Protein AF-A0A535XJH9-F1 (afdb_monomer)

Mean predicted aligned error: 3.95 Å

pLDDT: mean 93.95, std 7.61, range [52.47, 98.44]

Radius of gyration: 16.58 Å; Cα contacts (8 Å, |Δi|>4): 88; chains: 1; bounding box: 42×19×53 Å

Sequence (97 aa):
SDGLPISVLEAMACGAPVISTDLPGPREALGPHAESLVVPVGDPAALRDAIDRLLGLATSERRALAEALRQRAVEEFDFRTWMERMEGLYFAVRAAA

Structure (mmCIF, N/CA/C/O backbone):
dat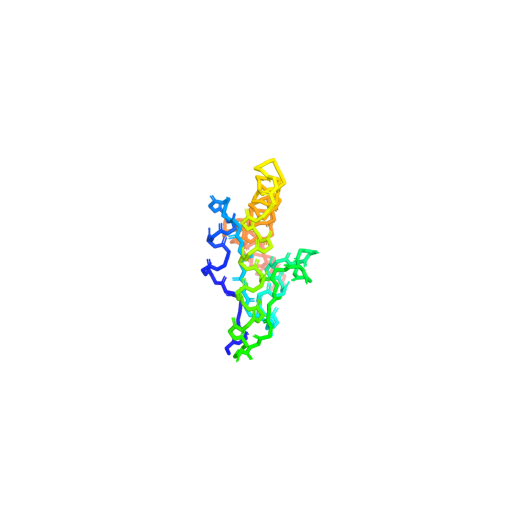a_AF-A0A535XJH9-F1
#
_entry.id   AF-A0A535XJH9-F1
#
loop_
_atom_site.group_PDB
_atom_site.id
_atom_site.type_symbol
_atom_site.label_atom_id
_atom_site.label_alt_id
_atom_site.label_comp_id
_atom_site.label_asym_id
_atom_site.label_entity_id
_atom_site.label_seq_id
_atom_site.pdbx_PDB_ins_code
_atom_site.Cartn_x
_atom_site.Cartn_y
_atom_site.Cartn_z
_atom_site.occupancy
_atom_site.B_iso_or_equiv
_atom_site.auth_seq_id
_atom_site.auth_comp_id
_atom_site.auth_asym_id
_atom_site.auth_atom_id
_atom_site.pdbx_PDB_model_num
ATOM 1 N N . SER A 1 1 ? -10.982 -1.055 -12.893 1.00 53.22 1 SER A N 1
ATOM 2 C CA . SER A 1 1 ? -9.804 -0.381 -13.463 1.00 53.22 1 SER A CA 1
ATOM 3 C C . SER A 1 1 ? -8.605 -1.091 -12.875 1.00 53.22 1 SER A C 1
ATOM 5 O O . SER A 1 1 ? -8.389 -0.938 -11.682 1.00 53.22 1 SER A O 1
ATOM 7 N N . ASP A 1 2 ? -7.939 -1.945 -13.655 1.00 52.47 2 ASP A N 1
ATOM 8 C CA . ASP A 1 2 ? -6.817 -2.791 -13.209 1.00 52.47 2 ASP A CA 1
ATOM 9 C C . ASP A 1 2 ? -5.488 -2.210 -13.696 1.00 52.47 2 ASP A C 1
ATOM 11 O O . ASP A 1 2 ? -4.804 -2.761 -14.552 1.00 52.47 2 ASP A O 1
ATOM 15 N N . GLY A 1 3 ? -5.164 -1.029 -13.178 1.00 82.69 3 GLY A N 1
ATOM 16 C CA . GLY A 1 3 ? -3.824 -0.462 -13.268 1.00 82.69 3 GLY A CA 1
ATOM 17 C C . GLY A 1 3 ? -3.217 -0.339 -11.876 1.00 82.69 3 GLY A C 1
ATOM 18 O O . GLY A 1 3 ? -3.921 -0.451 -10.868 1.00 82.69 3 GLY A O 1
ATOM 19 N N . LEU A 1 4 ? -1.919 -0.060 -11.822 1.00 88.75 4 LEU A N 1
ATOM 20 C CA . LEU A 1 4 ? -1.251 0.267 -10.570 1.00 88.75 4 LEU A CA 1
ATOM 21 C C . LEU A 1 4 ? -1.783 1.620 -10.042 1.00 88.75 4 LEU A C 1
ATOM 23 O O . LEU A 1 4 ? -1.725 2.625 -10.759 1.00 88.75 4 LEU A O 1
ATOM 27 N N . PRO A 1 5 ? -2.342 1.679 -8.821 1.00 92.12 5 PRO A N 1
ATOM 28 C CA . PRO A 1 5 ? -2.969 2.891 -8.302 1.00 92.12 5 PRO A CA 1
ATOM 29 C C . PRO A 1 5 ? -1.930 3.924 -7.850 1.00 92.12 5 PRO A C 1
ATOM 31 O O . PRO A 1 5 ? -1.378 3.817 -6.757 1.00 92.12 5 PRO A O 1
ATOM 34 N N . ILE A 1 6 ? -1.720 4.974 -8.649 1.00 93.25 6 ILE A N 1
ATOM 35 C CA . ILE A 1 6 ? -0.767 6.053 -8.326 1.00 93.25 6 ILE A CA 1
ATOM 36 C C . ILE A 1 6 ? -1.060 6.699 -6.966 1.00 93.25 6 ILE A C 1
ATOM 38 O O . ILE A 1 6 ? -0.140 6.883 -6.181 1.00 93.25 6 ILE A O 1
ATOM 42 N N . SER A 1 7 ? -2.328 6.940 -6.623 1.00 94.31 7 SER A N 1
ATOM 43 C CA . SER A 1 7 ? -2.688 7.540 -5.330 1.00 94.31 7 SER A CA 1
ATOM 44 C C . SER A 1 7 ? -2.313 6.675 -4.119 1.00 94.31 7 SER A C 1
ATOM 46 O O . SER A 1 7 ? -1.991 7.204 -3.057 1.00 94.31 7 SER A O 1
ATOM 48 N N . VAL A 1 8 ? -2.324 5.345 -4.263 1.00 95.81 8 VAL A N 1
ATOM 49 C CA . VAL A 1 8 ? -1.841 4.428 -3.219 1.00 95.81 8 VAL A CA 1
ATOM 50 C C . VAL A 1 8 ? -0.324 4.521 -3.109 1.00 95.81 8 VAL A C 1
ATOM 52 O O . VAL A 1 8 ? 0.184 4.637 -1.998 1.00 95.81 8 VAL A O 1
ATOM 55 N N . LEU A 1 9 ? 0.394 4.529 -4.237 1.00 95.88 9 LEU A N 1
ATOM 56 C CA . LEU A 1 9 ? 1.853 4.669 -4.249 1.00 95.88 9 LEU A CA 1
ATOM 57 C C . LEU A 1 9 ? 2.306 6.002 -3.637 1.00 95.88 9 LEU A C 1
ATOM 59 O O . LEU A 1 9 ? 3.244 6.023 -2.846 1.00 95.88 9 LEU A O 1
ATOM 63 N N . GLU A 1 10 ? 1.616 7.101 -3.947 1.00 95.81 10 GLU A N 1
ATOM 64 C CA . GLU A 1 10 ? 1.870 8.424 -3.365 1.00 95.81 10 GLU A CA 1
ATOM 65 C C . GLU A 1 10 ? 1.656 8.415 -1.847 1.00 95.81 10 GLU A C 1
ATOM 67 O O . GLU A 1 10 ? 2.520 8.870 -1.098 1.00 95.81 10 GLU A O 1
ATOM 72 N N . ALA A 1 11 ? 0.544 7.841 -1.374 1.00 96.81 11 ALA A N 1
ATOM 73 C CA . ALA A 1 11 ? 0.272 7.718 0.056 1.00 96.81 11 ALA A CA 1
ATOM 74 C C . ALA A 1 11 ? 1.348 6.885 0.773 1.00 96.81 11 ALA A C 1
ATOM 76 O O . ALA A 1 11 ? 1.855 7.300 1.819 1.00 96.81 11 ALA A O 1
ATOM 77 N N . MET A 1 12 ? 1.748 5.755 0.183 1.00 97.25 12 MET A N 1
ATOM 78 C CA . MET A 1 12 ? 2.846 4.931 0.689 1.00 97.25 12 MET A CA 1
ATOM 79 C C . MET A 1 12 ? 4.152 5.737 0.750 1.00 97.25 12 MET A C 1
ATOM 81 O O . MET A 1 12 ? 4.775 5.800 1.806 1.00 97.25 12 MET A O 1
ATOM 85 N N . ALA A 1 13 ? 4.539 6.424 -0.330 1.00 96.75 13 ALA A N 1
ATOM 86 C CA . ALA A 1 13 ? 5.757 7.238 -0.395 1.00 96.75 13 ALA A CA 1
ATOM 87 C C . ALA A 1 13 ? 5.764 8.398 0.620 1.00 96.75 13 ALA A C 1
ATOM 89 O O . ALA A 1 13 ? 6.812 8.757 1.164 1.00 96.75 13 ALA A O 1
ATOM 90 N N . CYS A 1 14 ? 4.594 8.956 0.938 1.00 96.88 14 CYS A N 1
ATOM 91 C CA . CYS A 1 14 ? 4.428 9.950 1.997 1.00 96.88 14 CYS A CA 1
ATOM 92 C C . CYS A 1 14 ? 4.531 9.369 3.420 1.00 96.88 14 CYS A C 1
ATOM 94 O O . CYS A 1 14 ? 4.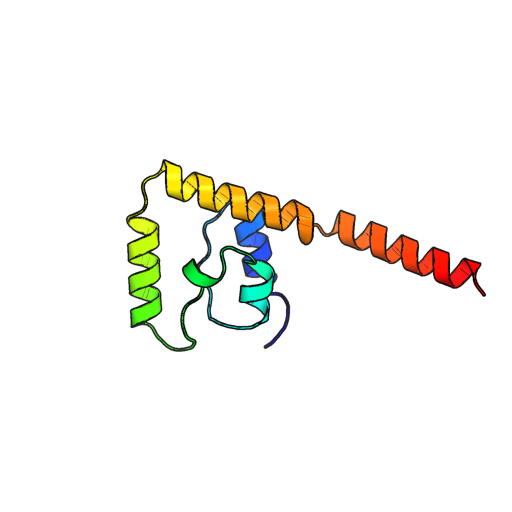495 10.136 4.383 1.00 96.88 14 CYS A O 1
ATOM 96 N N . GLY A 1 15 ? 4.678 8.051 3.583 1.00 95.75 15 GLY A N 1
ATOM 97 C CA . GLY A 1 15 ? 4.670 7.394 4.890 1.00 95.75 15 GLY A CA 1
ATOM 98 C C . GLY A 1 15 ? 3.288 7.427 5.540 1.00 95.75 15 GLY A C 1
ATOM 99 O O . GLY A 1 15 ? 3.177 7.591 6.756 1.00 95.75 15 GLY A O 1
ATOM 100 N N . ALA A 1 16 ? 2.225 7.324 4.742 1.00 94.38 16 ALA A N 1
ATOM 101 C CA . ALA A 1 16 ? 0.872 7.173 5.250 1.00 94.38 16 ALA A CA 1
ATOM 102 C C . ALA A 1 16 ? 0.475 5.686 5.274 1.00 94.38 16 ALA A C 1
ATOM 104 O O . ALA A 1 16 ? 0.743 4.959 4.315 1.00 94.38 16 ALA A O 1
ATOM 105 N N . PRO A 1 17 ? -0.198 5.212 6.338 1.00 92.25 17 PRO A N 1
ATOM 106 C CA . PRO A 1 17 ? -0.897 3.937 6.274 1.00 92.25 17 PRO A CA 1
ATOM 107 C C . PRO A 1 17 ? -2.003 3.994 5.211 1.00 92.25 17 PRO A C 1
ATOM 109 O O . PRO A 1 17 ? -2.681 5.013 5.069 1.00 92.25 17 PRO A O 1
ATOM 112 N N . VAL A 1 18 ? -2.212 2.888 4.496 1.00 95.62 18 VAL A N 1
ATOM 113 C CA . VAL A 1 18 ? -3.194 2.791 3.407 1.00 95.62 18 VAL A CA 1
ATOM 114 C C . VAL A 1 18 ? -4.185 1.671 3.692 1.00 95.62 18 VAL A C 1
ATOM 116 O O . VAL A 1 18 ? -3.789 0.581 4.086 1.00 95.62 18 VAL A O 1
ATOM 119 N N . ILE A 1 19 ? -5.466 1.933 3.438 1.00 97.31 19 ILE A N 1
ATOM 120 C CA . ILE A 1 19 ? -6.496 0.906 3.258 1.00 97.31 19 ILE A CA 1
ATOM 121 C C . ILE A 1 19 ? -7.026 1.073 1.836 1.00 97.31 19 ILE A C 1
ATOM 123 O O . ILE A 1 19 ? -7.310 2.196 1.416 1.00 97.31 19 ILE A O 1
ATOM 127 N N . SER A 1 20 ? -7.141 -0.019 1.087 1.00 96.12 20 SER A N 1
ATOM 128 C CA . SER A 1 20 ? -7.656 0.008 -0.284 1.00 96.12 20 SER A CA 1
ATOM 129 C C . SER A 1 20 ? -8.641 -1.127 -0.536 1.00 96.12 20 SER A C 1
ATOM 131 O O . SER A 1 20 ? -8.872 -1.972 0.323 1.00 96.12 20 SER A O 1
ATOM 133 N N . THR A 1 21 ? -9.248 -1.141 -1.717 1.00 95.56 21 THR A N 1
ATOM 134 C CA . THR A 1 21 ? -10.116 -2.253 -2.122 1.00 95.56 21 THR A CA 1
ATOM 135 C C . THR A 1 21 ? -9.304 -3.430 -2.645 1.00 95.56 21 THR A C 1
ATOM 137 O O . THR A 1 21 ? -8.212 -3.254 -3.185 1.00 95.56 21 THR A O 1
ATOM 140 N N . ASP A 1 22 ? -9.852 -4.627 -2.478 1.00 96.00 22 ASP A N 1
ATOM 141 C CA . ASP A 1 22 ? -9.278 -5.885 -2.921 1.00 96.00 22 ASP A CA 1
ATOM 142 C C . ASP A 1 22 ? -9.374 -6.011 -4.447 1.00 96.00 22 ASP A C 1
ATOM 144 O O . ASP A 1 22 ? -10.318 -6.572 -5.005 1.00 96.00 22 ASP A O 1
ATOM 148 N N . LEU A 1 23 ? -8.395 -5.406 -5.113 1.00 94.88 23 LEU A N 1
ATOM 149 C CA . LEU A 1 23 ? -8.196 -5.434 -6.553 1.00 94.88 23 LEU A CA 1
ATOM 150 C C . LEU A 1 23 ? -6.724 -5.775 -6.855 1.00 94.88 23 LEU A C 1
ATOM 152 O O . LEU A 1 23 ? -5.849 -5.469 -6.034 1.00 94.88 23 LEU A O 1
ATOM 156 N N . PRO A 1 24 ? -6.423 -6.355 -8.032 1.00 94.94 24 PRO A N 1
ATOM 157 C CA . PRO A 1 24 ? -5.062 -6.693 -8.451 1.00 94.94 24 PRO A CA 1
ATOM 158 C C . PRO A 1 24 ? -4.028 -5.576 -8.239 1.00 94.94 24 PRO A C 1
ATOM 160 O O . PRO A 1 24 ? -3.006 -5.810 -7.599 1.00 94.94 24 PRO A O 1
ATOM 163 N N . GLY A 1 25 ? -4.313 -4.349 -8.690 1.00 95.19 25 GLY A N 1
ATOM 164 C CA . GLY A 1 25 ? -3.383 -3.215 -8.580 1.00 95.19 25 GLY A CA 1
ATOM 165 C C . GLY A 1 25 ? -3.018 -2.836 -7.133 1.00 95.19 25 GLY A C 1
ATOM 166 O O . GLY A 1 25 ? -1.836 -2.797 -6.795 1.00 95.19 25 GLY A O 1
ATOM 167 N N . PRO A 1 26 ? -3.994 -2.570 -6.242 1.00 95.31 26 PRO A N 1
ATOM 168 C CA . PRO A 1 26 ? -3.731 -2.380 -4.817 1.00 95.31 26 PRO A CA 1
ATOM 169 C C . PRO A 1 26 ? -2.983 -3.542 -4.155 1.00 95.31 26 PRO A C 1
ATOM 171 O O . PRO A 1 26 ? -2.085 -3.290 -3.353 1.00 95.31 26 PRO A O 1
ATOM 174 N N . ARG A 1 27 ? -3.305 -4.801 -4.492 1.00 95.75 27 ARG A N 1
ATOM 175 C CA . ARG A 1 27 ? -2.569 -5.966 -3.971 1.00 95.75 27 ARG A CA 1
ATOM 176 C C . ARG A 1 27 ? -1.104 -5.952 -4.398 1.00 95.75 27 ARG A C 1
ATOM 178 O O . ARG A 1 27 ? -0.232 -6.184 -3.567 1.00 95.75 27 ARG A O 1
ATOM 185 N N . GLU A 1 28 ? -0.831 -5.644 -5.662 1.00 96.06 28 GLU A N 1
ATOM 186 C CA . GLU A 1 28 ? 0.529 -5.523 -6.193 1.00 96.06 28 GLU A CA 1
ATOM 187 C C . GLU A 1 28 ? 1.317 -4.400 -5.496 1.00 96.06 28 GLU A C 1
ATOM 189 O O . GLU A 1 28 ?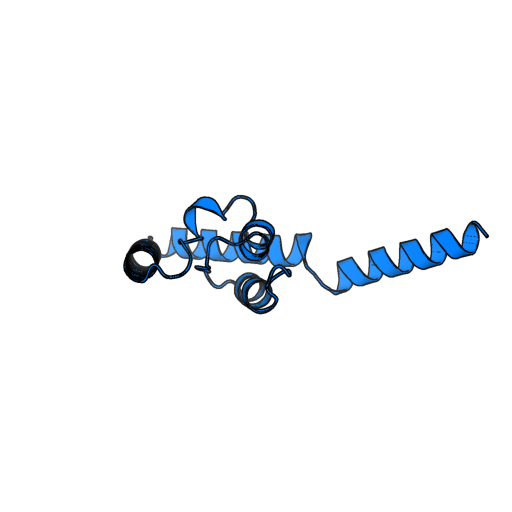 2.435 -4.621 -5.012 1.00 96.06 28 GLU A O 1
ATOM 194 N N . ALA A 1 29 ? 0.704 -3.217 -5.364 1.00 95.62 29 ALA A N 1
ATOM 195 C CA . ALA A 1 29 ? 1.303 -2.066 -4.692 1.00 95.62 29 ALA A CA 1
ATOM 196 C C . ALA A 1 29 ? 1.654 -2.385 -3.227 1.00 95.62 29 ALA A C 1
ATOM 198 O O . ALA A 1 29 ? 2.793 -2.199 -2.799 1.00 95.62 29 ALA A O 1
ATOM 199 N N . LEU A 1 30 ? 0.699 -2.933 -2.469 1.00 96.00 30 LEU A N 1
ATOM 200 C CA . LEU A 1 30 ? 0.848 -3.213 -1.035 1.00 96.00 30 LEU A CA 1
ATOM 201 C C . LEU A 1 30 ? 1.703 -4.460 -0.746 1.00 96.00 30 LEU A C 1
ATOM 203 O O . LEU A 1 30 ? 2.247 -4.592 0.353 1.00 96.00 30 LEU A O 1
ATOM 207 N N . GLY A 1 31 ? 1.854 -5.359 -1.723 1.00 95.69 31 GLY A N 1
ATOM 208 C CA . GLY A 1 31 ? 2.745 -6.516 -1.655 1.00 95.69 31 GLY A CA 1
ATOM 209 C C . GLY A 1 31 ? 2.485 -7.395 -0.422 1.00 95.69 31 GLY A C 1
ATOM 210 O O . GLY A 1 31 ? 1.335 -7.759 -0.170 1.00 95.69 31 GLY A O 1
ATOM 211 N N . PRO A 1 32 ? 3.513 -7.724 0.388 1.00 95.62 32 PRO A N 1
ATOM 212 C CA . PRO A 1 32 ? 3.355 -8.561 1.583 1.00 95.62 32 PRO A CA 1
ATOM 213 C C . PRO A 1 32 ? 2.348 -8.036 2.618 1.00 95.62 32 PRO A C 1
ATOM 215 O O . PRO A 1 32 ? 1.867 -8.806 3.447 1.00 95.62 32 PRO A O 1
ATOM 218 N N . HIS A 1 33 ? 2.021 -6.741 2.587 1.00 93.69 33 HIS A N 1
ATOM 219 C CA . HIS A 1 33 ? 1.059 -6.128 3.503 1.00 93.69 33 HIS A CA 1
ATOM 220 C C . HIS A 1 33 ? -0.383 -6.154 2.979 1.00 93.69 33 HIS A C 1
ATOM 222 O O . HIS A 1 33 ? -1.290 -5.756 3.704 1.00 93.69 33 HIS A O 1
ATOM 228 N N . ALA A 1 34 ? -0.621 -6.615 1.746 1.00 95.69 34 ALA A N 1
ATOM 229 C CA . ALA A 1 34 ? -1.934 -6.538 1.110 1.00 95.69 34 ALA A CA 1
ATOM 230 C C . ALA A 1 34 ? -3.038 -7.208 1.942 1.00 95.69 34 ALA A C 1
ATOM 232 O O . ALA A 1 34 ? -4.074 -6.591 2.166 1.00 95.69 34 ALA A O 1
ATOM 233 N N . GLU A 1 35 ? -2.796 -8.410 2.475 1.00 94.12 35 GLU A N 1
ATOM 234 C CA . GLU A 1 35 ? -3.794 -9.193 3.226 1.00 94.12 35 GLU A CA 1
ATOM 235 C C . GLU A 1 35 ? -4.421 -8.442 4.411 1.00 94.12 35 GLU A C 1
ATOM 237 O O . GLU A 1 35 ? -5.579 -8.668 4.748 1.00 94.12 35 GLU A O 1
ATOM 242 N N . SER A 1 36 ? -3.683 -7.529 5.049 1.00 93.50 36 SER A N 1
ATOM 243 C CA . SER A 1 36 ? -4.182 -6.768 6.200 1.00 93.50 36 SER A CA 1
ATOM 244 C C . SER A 1 36 ? -4.673 -5.362 5.850 1.00 93.50 36 SER A C 1
ATOM 246 O O . SER A 1 36 ? -5.200 -4.672 6.730 1.00 93.50 36 SER A O 1
ATOM 248 N N . LEU A 1 37 ? -4.520 -4.931 4.596 1.00 96.56 37 LEU A N 1
ATOM 249 C CA . LEU A 1 37 ? -4.765 -3.558 4.146 1.00 96.56 37 LEU A CA 1
ATOM 250 C C . LEU A 1 37 ? -5.778 -3.456 3.000 1.00 96.56 37 LEU A C 1
ATOM 252 O O . LEU A 1 37 ? -6.191 -2.346 2.658 1.00 96.56 37 LEU A O 1
ATOM 256 N N . VAL A 1 38 ? -6.202 -4.580 2.420 1.00 97.44 38 VAL A N 1
ATOM 257 C CA . VAL A 1 38 ? -7.290 -4.602 1.439 1.00 97.44 38 VAL A CA 1
ATOM 258 C C . VAL A 1 38 ? -8.618 -5.005 2.073 1.00 97.44 38 VAL A C 1
ATOM 260 O O . VAL A 1 38 ? -8.667 -5.801 3.009 1.00 97.44 38 VAL A O 1
ATOM 263 N N . VAL A 1 39 ? -9.708 -4.443 1.556 1.00 98.25 39 VAL A N 1
ATOM 264 C CA . VAL A 1 39 ? -11.086 -4.787 1.932 1.00 98.25 39 VAL A CA 1
ATOM 265 C C . VAL A 1 39 ? -11.914 -5.123 0.690 1.00 98.25 39 VAL A C 1
ATOM 267 O O . VAL A 1 39 ? -11.611 -4.607 -0.387 1.00 98.25 39 VAL A O 1
ATOM 270 N N . PRO A 1 40 ? -12.978 -5.938 0.790 1.00 97.69 40 PRO A N 1
ATOM 271 C CA . PRO A 1 40 ? -13.834 -6.234 -0.354 1.00 97.69 40 PRO A CA 1
ATOM 272 C C . PRO A 1 40 ? -14.400 -4.972 -1.017 1.00 97.69 40 PRO A C 1
ATOM 274 O O . PRO A 1 40 ? -14.727 -3.977 -0.364 1.00 97.69 40 PRO A O 1
ATOM 277 N N . VAL A 1 41 ? -14.546 -5.017 -2.342 1.00 96.25 41 VAL A N 1
ATOM 278 C CA . VAL A 1 41 ? -15.178 -3.933 -3.101 1.00 96.25 41 VAL A CA 1
ATOM 279 C C . VAL A 1 41 ? -16.641 -3.800 -2.679 1.00 96.25 41 VAL A C 1
ATOM 281 O O . VAL A 1 41 ? -17.390 -4.773 -2.696 1.00 96.25 41 VAL A O 1
ATOM 284 N N . GLY A 1 42 ? -17.064 -2.577 -2.353 1.00 96.31 42 GLY A N 1
ATOM 285 C CA . GLY A 1 42 ? -18.464 -2.293 -2.035 1.00 96.31 42 GLY A CA 1
ATOM 286 C C . GLY A 1 42 ? -18.914 -2.777 -0.656 1.00 96.31 42 GLY A C 1
ATOM 287 O O . GLY A 1 42 ? -20.116 -2.911 -0.446 1.00 96.31 42 GLY A O 1
ATOM 288 N N . ASP A 1 43 ? -17.981 -3.004 0.276 1.00 98.31 43 ASP A N 1
ATOM 289 C CA . ASP A 1 43 ? -18.279 -3.383 1.660 1.00 98.31 43 ASP A CA 1
ATOM 290 C C . ASP A 1 43 ? -17.892 -2.267 2.659 1.00 98.31 43 ASP A C 1
ATOM 292 O O . ASP A 1 43 ? -16.749 -2.190 3.126 1.00 98.31 43 ASP A O 1
ATOM 296 N N . PRO A 1 44 ? -18.836 -1.374 3.016 1.00 98.06 44 PRO A N 1
ATOM 297 C CA . PRO A 1 44 ? -18.593 -0.318 3.995 1.00 98.06 44 PRO A CA 1
ATOM 298 C C . PRO A 1 44 ? -18.317 -0.835 5.410 1.00 98.06 44 PRO A C 1
ATOM 300 O O . PRO A 1 44 ? -17.650 -0.147 6.182 1.00 98.06 44 PRO A O 1
ATOM 303 N N . ALA A 1 45 ? -18.839 -2.012 5.773 1.00 98.44 45 ALA A N 1
ATOM 304 C CA . ALA A 1 45 ? -18.613 -2.586 7.094 1.00 98.44 45 ALA A CA 1
ATOM 305 C C . ALA A 1 45 ? -17.161 -3.057 7.217 1.00 98.44 45 ALA A C 1
ATOM 307 O O . ALA A 1 45 ? -16.488 -2.683 8.174 1.00 98.44 45 ALA A O 1
ATOM 308 N N . ALA A 1 46 ? -16.649 -3.759 6.204 1.00 98.31 46 ALA A N 1
ATOM 309 C CA . ALA A 1 46 ? -15.245 -4.154 6.152 1.00 98.31 46 ALA A CA 1
ATOM 310 C C . ALA A 1 46 ? -14.297 -2.943 6.137 1.00 98.31 46 ALA A C 1
ATOM 312 O O . ALA A 1 46 ? -13.271 -2.958 6.820 1.00 98.31 46 ALA A O 1
ATOM 313 N N . LEU A 1 47 ? -14.643 -1.871 5.408 1.00 98.12 47 LEU A N 1
ATOM 314 C CA . LEU A 1 47 ? -13.861 -0.630 5.416 1.00 98.12 47 LEU A CA 1
ATOM 315 C C . LEU A 1 47 ? -13.817 0.010 6.809 1.00 98.12 47 LEU A C 1
ATOM 317 O O . LEU A 1 47 ? -12.739 0.382 7.272 1.00 98.12 47 LEU A O 1
ATOM 321 N N . ARG A 1 48 ? -14.965 0.121 7.487 1.00 98.44 48 ARG A N 1
ATOM 322 C CA . ARG A 1 48 ? -15.039 0.633 8.863 1.00 98.44 48 ARG A CA 1
ATOM 323 C C . ARG A 1 48 ? -14.157 -0.193 9.797 1.00 98.44 48 ARG A C 1
ATOM 325 O O . ARG A 1 48 ? -13.316 0.373 10.484 1.00 98.44 48 ARG A O 1
ATOM 332 N N . ASP A 1 49 ? -14.295 -1.514 9.771 1.00 98.38 49 ASP A N 1
ATOM 333 C CA . ASP A 1 49 ? -13.552 -2.403 10.666 1.00 98.38 49 ASP A CA 1
ATOM 334 C C . ASP A 1 49 ? -12.033 -2.341 10.394 1.00 98.38 49 ASP A C 1
ATOM 336 O O . ASP A 1 49 ? -11.216 -2.437 11.314 1.00 98.38 49 ASP A O 1
ATOM 340 N N . ALA A 1 50 ? -11.627 -2.129 9.137 1.00 97.88 50 ALA A N 1
ATOM 341 C CA . ALA A 1 50 ? -10.232 -1.886 8.778 1.00 97.88 50 ALA A CA 1
ATOM 342 C C . ALA A 1 50 ? -9.710 -0.542 9.309 1.00 97.88 50 ALA A C 1
ATOM 344 O O . ALA A 1 50 ? -8.586 -0.488 9.813 1.00 97.88 50 ALA A O 1
ATOM 345 N N . ILE A 1 51 ? -10.516 0.522 9.236 1.00 97.31 51 ILE A N 1
ATOM 346 C CA . ILE A 1 51 ? -10.180 1.833 9.806 1.00 97.31 51 ILE A CA 1
ATOM 347 C C . ILE A 1 51 ? -10.031 1.721 11.326 1.00 97.31 51 ILE A C 1
ATOM 349 O O . ILE A 1 51 ? -9.015 2.160 11.863 1.00 97.31 51 ILE A O 1
ATOM 353 N N . ASP A 1 52 ? -10.980 1.081 12.009 1.00 98.19 52 ASP A N 1
ATOM 354 C CA . ASP A 1 52 ? -10.944 0.894 13.462 1.00 98.19 52 ASP A CA 1
ATOM 355 C C . ASP A 1 52 ? -9.715 0.086 13.892 1.00 98.19 52 ASP A C 1
ATOM 357 O O . ASP A 1 52 ? -9.002 0.486 14.815 1.00 98.19 52 ASP A O 1
ATOM 361 N N . ARG A 1 53 ? -9.395 -1.003 13.175 1.00 97.06 53 ARG A N 1
ATOM 362 C CA . ARG A 1 53 ? -8.166 -1.780 13.400 1.00 97.06 53 ARG A CA 1
ATOM 363 C C . ARG A 1 53 ? -6.924 -0.900 13.278 1.00 97.06 53 ARG A C 1
ATOM 365 O O . ARG A 1 53 ? -6.051 -0.960 14.138 1.00 97.06 53 ARG A O 1
ATOM 372 N N . LEU A 1 54 ? -6.841 -0.089 12.226 1.00 96.00 54 LEU A N 1
ATOM 373 C CA . LEU A 1 54 ? -5.677 0.750 11.953 1.00 96.00 54 LEU A CA 1
ATOM 374 C C . LEU A 1 54 ? -5.517 1.894 12.968 1.00 96.00 54 LEU A C 1
ATOM 376 O O . LEU A 1 54 ? -4.396 2.231 13.359 1.00 96.00 54 LEU A O 1
ATOM 380 N N . LEU A 1 55 ? -6.630 2.479 13.415 1.00 95.94 55 LEU A N 1
ATOM 381 C CA . LEU A 1 55 ? -6.655 3.490 14.472 1.00 95.94 55 LEU A CA 1
ATOM 382 C C . LEU A 1 55 ? -6.346 2.893 15.852 1.00 95.94 55 LEU A C 1
ATOM 384 O O . LEU A 1 55 ? -5.748 3.582 16.678 1.00 95.94 55 LEU A O 1
ATOM 388 N N . GLY A 1 56 ? -6.708 1.628 16.077 1.00 97.44 56 GLY A N 1
ATOM 389 C CA . GLY A 1 56 ? -6.443 0.883 17.308 1.00 97.44 56 GLY A CA 1
ATOM 390 C C . GLY A 1 56 ? -5.000 0.394 17.478 1.00 97.44 56 GLY A C 1
ATOM 391 O O . GLY A 1 56 ? -4.630 0.016 18.588 1.00 97.44 56 GLY A O 1
ATOM 392 N N . LEU A 1 57 ? -4.176 0.420 16.423 1.00 96.94 57 LEU A N 1
ATOM 393 C CA . LEU A 1 57 ? -2.751 0.084 16.517 1.00 96.94 57 LEU A CA 1
ATOM 394 C C . LEU A 1 57 ? -2.008 1.043 17.452 1.00 96.94 57 LEU A C 1
ATOM 396 O O . LEU A 1 57 ? -2.251 2.258 17.458 1.00 96.94 57 LEU A O 1
ATOM 400 N N . ALA A 1 58 ? -1.014 0.521 18.171 1.00 98.12 58 ALA A N 1
ATOM 401 C CA . ALA A 1 58 ? -0.096 1.367 18.912 1.00 98.12 58 ALA A CA 1
ATOM 402 C C . ALA A 1 58 ? 0.622 2.329 17.952 1.00 98.12 58 ALA A C 1
ATOM 404 O O . ALA A 1 58 ? 0.928 2.007 16.801 1.00 98.12 58 ALA A O 1
ATOM 405 N N . THR A 1 59 ? 0.947 3.533 18.428 1.00 97.00 59 THR A N 1
ATOM 406 C CA . THR A 1 59 ? 1.618 4.553 17.603 1.00 97.00 59 THR A CA 1
ATOM 407 C C . THR A 1 59 ? 2.917 4.039 16.971 1.00 97.00 59 THR A C 1
ATOM 409 O O . THR A 1 59 ? 3.234 4.416 15.844 1.00 97.00 59 THR A O 1
ATOM 412 N N . SER A 1 60 ? 3.665 3.180 17.669 1.00 97.88 60 SER A N 1
ATOM 413 C CA . SER A 1 60 ? 4.871 2.530 17.144 1.00 97.88 60 SER A CA 1
ATOM 414 C C . SER A 1 60 ? 4.567 1.567 15.997 1.00 97.88 60 SER A C 1
ATOM 416 O O . SER A 1 60 ? 5.252 1.615 14.982 1.00 97.88 60 SER A O 1
ATOM 418 N N . GLU A 1 61 ? 3.526 0.745 16.121 1.00 97.31 61 GLU A N 1
ATOM 419 C CA . GLU A 1 61 ? 3.106 -0.215 15.093 1.00 97.31 61 GLU A CA 1
ATOM 420 C C . GLU A 1 61 ? 2.624 0.508 13.835 1.00 97.31 61 GLU A C 1
ATOM 422 O O . GLU A 1 61 ? 3.061 0.194 12.731 1.00 97.31 61 GLU A O 1
ATOM 427 N N . ARG A 1 62 ? 1.795 1.548 13.998 1.00 96.12 62 ARG A N 1
ATOM 428 C CA . ARG A 1 62 ? 1.323 2.367 12.873 1.00 96.12 62 ARG A CA 1
ATOM 429 C C . ARG A 1 62 ? 2.478 3.065 12.149 1.00 96.12 62 ARG A C 1
ATOM 431 O O . ARG A 1 62 ? 2.453 3.164 10.926 1.00 96.12 62 ARG A O 1
ATOM 438 N N . ARG A 1 63 ? 3.492 3.537 12.885 1.00 96.31 63 ARG A N 1
ATOM 439 C CA . ARG A 1 63 ? 4.709 4.127 12.297 1.00 96.31 63 ARG A CA 1
ATOM 440 C C . ARG A 1 63 ? 5.557 3.092 11.568 1.00 96.31 63 ARG A C 1
ATOM 442 O O . ARG A 1 63 ? 6.016 3.380 10.473 1.00 96.31 63 ARG A O 1
ATOM 449 N N . ALA A 1 64 ? 5.739 1.908 12.147 1.00 96.94 64 ALA A N 1
ATOM 450 C CA . ALA A 1 64 ? 6.476 0.825 11.503 1.00 96.94 64 ALA A CA 1
ATOM 451 C C . ALA A 1 64 ? 5.799 0.384 10.195 1.00 96.94 64 ALA A C 1
ATOM 453 O O . ALA A 1 64 ? 6.476 0.214 9.186 1.00 96.94 64 ALA A O 1
ATOM 454 N N . LEU A 1 65 ? 4.466 0.276 10.190 1.00 97.31 65 LEU A N 1
ATOM 455 C CA . LEU A 1 65 ? 3.688 -0.010 8.985 1.00 97.31 65 LEU A CA 1
ATOM 456 C C . LEU A 1 65 ? 3.878 1.074 7.914 1.00 97.31 65 LEU A C 1
ATOM 458 O O . LEU A 1 65 ? 4.168 0.761 6.766 1.00 97.31 65 LEU A O 1
ATOM 462 N N . ALA A 1 66 ? 3.730 2.344 8.292 1.00 97.00 66 ALA A N 1
ATOM 463 C CA . ALA A 1 66 ? 3.925 3.475 7.389 1.00 97.00 66 ALA A CA 1
ATOM 464 C C . ALA A 1 66 ? 5.334 3.513 6.774 1.00 97.00 66 ALA A C 1
ATOM 466 O O . ALA A 1 66 ? 5.473 3.757 5.577 1.00 97.00 66 ALA A O 1
ATOM 467 N N . GLU A 1 67 ? 6.366 3.246 7.577 1.00 98.00 67 GLU A N 1
ATOM 468 C CA . GLU A 1 67 ? 7.749 3.213 7.100 1.00 98.00 67 GLU A CA 1
ATOM 469 C C . GLU A 1 67 ? 7.989 2.043 6.141 1.00 98.00 67 GLU A C 1
ATOM 471 O O . GLU A 1 67 ? 8.583 2.237 5.087 1.00 98.00 67 GLU A O 1
ATOM 476 N N . ALA A 1 68 ? 7.457 0.853 6.442 1.00 97.62 68 ALA A N 1
ATOM 477 C CA . ALA A 1 68 ? 7.559 -0.302 5.549 1.00 97.62 68 ALA A CA 1
ATOM 478 C C . ALA A 1 68 ? 6.892 -0.038 4.186 1.00 97.62 68 ALA A C 1
ATOM 480 O O . ALA A 1 68 ? 7.453 -0.358 3.136 1.00 97.62 68 ALA A O 1
ATOM 481 N N . LEU A 1 69 ? 5.717 0.601 4.189 1.00 97.69 69 LEU A N 1
ATOM 482 C CA . LEU A 1 69 ? 5.031 1.006 2.962 1.00 97.69 69 LEU A CA 1
ATOM 483 C C . LEU A 1 69 ? 5.842 2.038 2.169 1.00 97.69 69 LEU A C 1
ATOM 485 O O . LEU A 1 69 ? 5.977 1.905 0.952 1.00 97.69 69 LEU A O 1
ATOM 489 N N . ARG A 1 70 ? 6.417 3.035 2.849 1.00 97.94 70 ARG A N 1
ATOM 490 C CA . ARG A 1 70 ? 7.288 4.038 2.227 1.00 97.94 70 ARG A CA 1
ATOM 491 C C . ARG A 1 70 ? 8.523 3.414 1.600 1.00 97.94 70 ARG A C 1
ATOM 493 O O . ARG A 1 70 ? 8.836 3.725 0.454 1.00 97.94 70 ARG A O 1
ATOM 500 N N . GLN A 1 71 ? 9.207 2.543 2.334 1.00 97.06 71 GLN A N 1
ATOM 501 C CA . GLN A 1 71 ? 10.396 1.853 1.854 1.00 97.06 71 GLN A CA 1
ATOM 502 C C . GLN A 1 71 ? 10.078 1.065 0.581 1.00 97.06 71 GLN A C 1
ATOM 504 O O . GLN A 1 71 ? 10.741 1.256 -0.434 1.00 97.06 71 GLN A O 1
ATOM 509 N N . ARG A 1 72 ? 8.988 0.287 0.587 1.00 96.06 72 ARG A N 1
ATOM 510 C CA . ARG A 1 72 ? 8.524 -0.432 -0.604 1.00 96.06 72 ARG A CA 1
ATOM 511 C C . ARG A 1 72 ? 8.232 0.504 -1.779 1.00 96.06 72 ARG A C 1
ATOM 513 O O . ARG A 1 72 ? 8.642 0.208 -2.896 1.00 96.06 72 ARG A O 1
ATOM 520 N N . ALA A 1 73 ? 7.537 1.620 -1.547 1.00 96.25 73 ALA A N 1
ATOM 521 C CA . ALA A 1 73 ? 7.235 2.590 -2.602 1.00 96.25 73 ALA A CA 1
ATOM 522 C C . ALA A 1 73 ? 8.507 3.120 -3.281 1.00 96.25 73 ALA A C 1
ATOM 524 O O . ALA A 1 73 ? 8.564 3.193 -4.505 1.00 96.25 73 ALA A O 1
ATOM 525 N N . VAL A 1 74 ? 9.532 3.446 -2.490 1.00 94.38 74 VAL A N 1
ATOM 526 C CA . VAL A 1 74 ? 10.816 3.956 -2.991 1.00 94.38 74 VAL A CA 1
ATOM 527 C C . VAL A 1 74 ? 11.638 2.864 -3.682 1.00 94.38 74 VAL A C 1
ATOM 529 O O . VAL A 1 74 ? 12.272 3.128 -4.695 1.00 94.38 74 VAL A O 1
ATOM 532 N N . GLU A 1 75 ? 11.645 1.639 -3.162 1.00 93.94 75 GLU A N 1
ATOM 533 C CA . GLU A 1 75 ? 12.475 0.558 -3.710 1.00 93.94 75 GLU A CA 1
ATOM 534 C C . GLU A 1 75 ? 11.9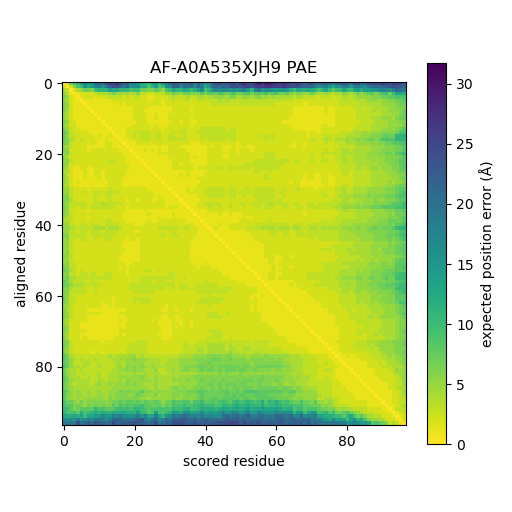10 -0.037 -5.008 1.00 93.94 75 GLU A C 1
ATOM 536 O O . GLU A 1 75 ? 12.670 -0.389 -5.912 1.00 93.94 75 GLU A O 1
ATOM 541 N N . GLU A 1 76 ? 10.585 -0.152 -5.111 1.00 93.62 76 GLU A N 1
ATOM 542 C CA . GLU A 1 76 ? 9.927 -0.894 -6.196 1.00 93.62 76 GLU A CA 1
ATOM 543 C C . GLU A 1 76 ? 9.285 0.023 -7.243 1.00 93.62 76 GLU A C 1
ATOM 545 O O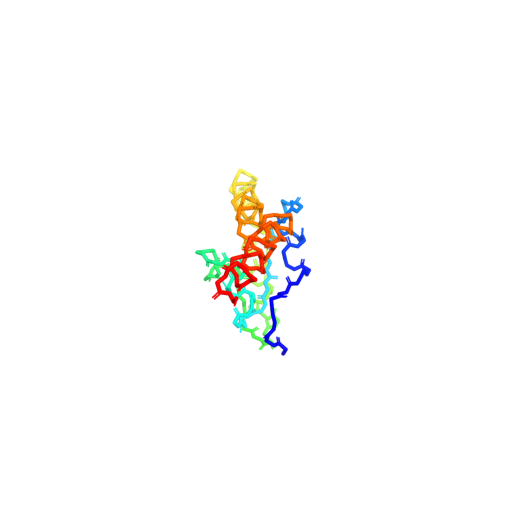 . GLU A 1 76 ? 9.198 -0.342 -8.416 1.00 93.62 76 GLU A O 1
ATOM 550 N N . PHE A 1 77 ? 8.846 1.219 -6.837 1.00 93.88 77 PHE A N 1
ATOM 551 C CA . PHE A 1 77 ? 7.988 2.083 -7.654 1.00 93.88 77 PHE A CA 1
ATOM 552 C C . PHE A 1 77 ? 8.537 3.504 -7.835 1.00 93.88 77 PHE A C 1
ATOM 554 O O . PHE A 1 77 ? 7.829 4.383 -8.332 1.00 93.88 77 PHE A O 1
ATOM 561 N N . ASP A 1 78 ? 9.799 3.744 -7.471 1.00 91.81 78 ASP A N 1
ATOM 562 C CA . ASP A 1 78 ? 10.451 5.023 -7.726 1.00 91.81 78 ASP A CA 1
ATOM 563 C C . ASP A 1 78 ? 10.589 5.287 -9.233 1.00 91.81 78 ASP A C 1
ATOM 565 O O . ASP A 1 78 ? 11.168 4.509 -10.000 1.00 91.81 78 ASP A O 1
ATOM 569 N N . PHE A 1 79 ? 10.061 6.435 -9.656 1.00 90.12 79 PHE A N 1
ATOM 570 C CA . PHE A 1 79 ? 9.999 6.819 -11.061 1.0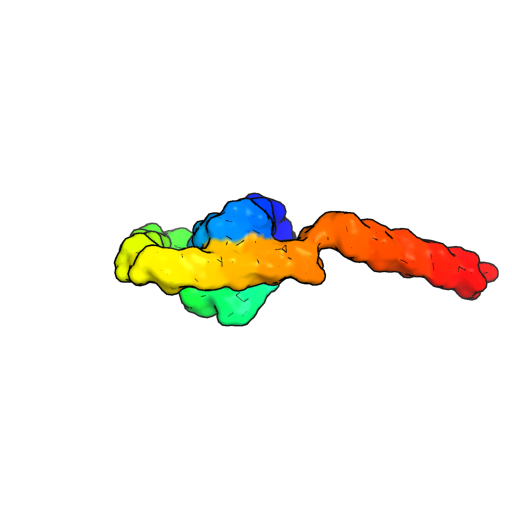0 90.12 79 PHE A CA 1
ATOM 571 C C . PHE A 1 79 ? 11.387 6.951 -11.695 1.00 90.12 79 PHE A C 1
ATOM 573 O O . PHE A 1 79 ? 11.564 6.591 -12.858 1.00 90.12 79 PHE A O 1
ATOM 580 N N . ARG A 1 80 ? 12.383 7.448 -10.948 1.00 91.19 80 ARG A N 1
ATOM 581 C CA . ARG A 1 80 ? 13.747 7.604 -11.469 1.00 91.19 80 ARG A CA 1
ATOM 582 C C . ARG A 1 80 ? 14.364 6.240 -11.757 1.00 91.19 80 ARG A C 1
ATOM 584 O O . ARG A 1 80 ? 14.832 6.016 -12.869 1.00 91.19 80 ARG A O 1
ATOM 591 N N . THR A 1 81 ? 14.281 5.325 -10.797 1.00 90.31 81 THR A N 1
ATOM 592 C CA . THR A 1 81 ? 14.735 3.939 -10.953 1.00 90.31 81 THR A CA 1
ATOM 593 C C . THR A 1 81 ? 14.063 3.257 -12.147 1.00 90.31 81 THR A C 1
ATOM 595 O O . THR A 1 81 ? 14.715 2.563 -12.930 1.00 90.31 81 THR A O 1
ATOM 598 N N . TRP A 1 82 ? 12.756 3.467 -12.323 1.00 91.31 82 TRP A N 1
ATOM 599 C CA . TRP A 1 82 ? 12.017 2.921 -13.460 1.00 91.31 82 TRP A CA 1
ATOM 600 C C . TR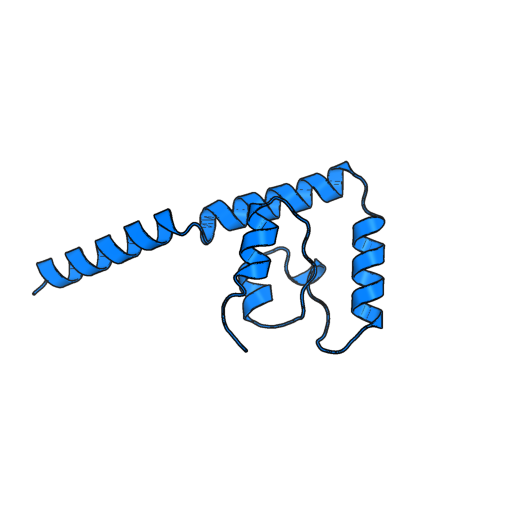P A 1 82 ? 12.499 3.491 -14.802 1.00 91.31 82 TRP A C 1
ATOM 602 O O . TRP A 1 82 ? 12.745 2.731 -15.741 1.00 91.31 82 TRP A O 1
ATOM 612 N N . MET A 1 83 ? 12.692 4.811 -14.881 1.00 94.00 83 MET A N 1
ATOM 613 C CA . MET A 1 83 ? 13.200 5.489 -16.076 1.00 94.00 83 MET A CA 1
ATOM 614 C C . MET A 1 83 ? 14.605 5.017 -16.459 1.00 94.00 83 MET A C 1
ATOM 616 O O . MET A 1 83 ? 14.832 4.692 -17.621 1.00 94.00 83 MET A O 1
ATOM 620 N N . GLU A 1 84 ? 15.521 4.899 -15.496 1.00 94.44 84 GLU A N 1
ATOM 621 C CA . GLU A 1 84 ? 16.885 4.404 -15.731 1.00 94.44 84 GLU A CA 1
ATOM 622 C C . GLU A 1 84 ? 16.884 2.983 -16.321 1.00 94.44 84 GLU A C 1
ATOM 624 O O . GLU A 1 84 ? 17.603 2.694 -17.282 1.00 94.44 84 GLU A O 1
ATOM 629 N N . ARG A 1 85 ? 16.029 2.090 -15.798 1.00 92.50 85 ARG A N 1
ATOM 630 C CA . ARG A 1 85 ? 15.862 0.728 -16.338 1.00 92.50 85 ARG A CA 1
ATOM 631 C C . ARG A 1 85 ? 15.303 0.745 -17.760 1.00 92.50 85 ARG A C 1
ATOM 633 O O . ARG A 1 85 ? 15.778 -0.004 -18.614 1.00 92.50 85 ARG A O 1
ATOM 640 N N . MET A 1 86 ? 14.305 1.588 -18.015 1.00 94.94 86 MET A N 1
ATOM 641 C CA . MET A 1 86 ? 13.664 1.700 -19.324 1.00 94.94 86 MET A CA 1
ATOM 642 C C . MET A 1 86 ? 14.629 2.245 -20.388 1.00 94.94 86 MET A C 1
ATOM 644 O O . MET A 1 86 ? 14.732 1.683 -21.477 1.00 94.94 86 MET A O 1
ATOM 648 N N . GLU A 1 87 ? 15.390 3.292 -20.065 1.00 95.38 87 GLU A N 1
ATOM 649 C CA . GLU A 1 87 ? 16.435 3.832 -20.940 1.00 95.38 87 GLU A CA 1
ATOM 650 C C . GLU A 1 87 ? 17.501 2.780 -21.261 1.00 95.38 87 GLU A C 1
ATOM 652 O O . GLU A 1 87 ? 17.857 2.597 -22.428 1.00 95.38 87 GLU A O 1
ATOM 657 N N . GLY A 1 88 ? 17.959 2.034 -20.250 1.00 95.69 88 GLY A N 1
ATOM 658 C CA . GLY A 1 88 ? 18.908 0.938 -20.436 1.00 95.69 88 GLY A CA 1
ATOM 659 C C . GLY A 1 88 ? 18.414 -0.111 -21.438 1.00 95.69 88 GLY A C 1
ATOM 660 O O . GLY A 1 88 ? 19.173 -0.533 -22.312 1.00 95.69 88 GLY A O 1
ATOM 661 N N . LEU A 1 89 ? 17.131 -0.480 -21.371 1.00 95.44 89 LEU A N 1
ATOM 662 C CA . LEU A 1 89 ? 16.512 -1.401 -22.329 1.00 95.44 89 LEU A CA 1
ATOM 663 C C . LEU A 1 89 ? 16.479 -0.822 -23.748 1.00 95.44 89 LEU A C 1
ATOM 665 O O . LEU A 1 89 ? 16.840 -1.521 -24.697 1.00 95.44 89 LEU A O 1
ATOM 669 N N . TYR A 1 90 ? 16.102 0.449 -23.912 1.00 95.56 90 TYR A N 1
ATOM 670 C CA . TYR A 1 90 ? 16.101 1.090 -25.230 1.00 95.56 90 TYR A CA 1
ATOM 671 C C . TYR A 1 90 ? 17.496 1.125 -25.859 1.00 95.56 90 TYR A C 1
ATOM 673 O O . TYR A 1 90 ? 17.647 0.816 -27.045 1.00 95.56 90 TYR A O 1
ATOM 681 N N . PHE A 1 91 ? 18.531 1.447 -25.079 1.00 95.81 91 PHE A N 1
ATOM 682 C CA . PHE A 1 91 ? 19.906 1.429 -25.573 1.00 95.81 91 PHE A CA 1
ATOM 683 C C . PHE A 1 91 ? 20.393 0.016 -25.903 1.00 95.81 91 PHE A C 1
ATOM 685 O O . PHE A 1 91 ? 21.064 -0.160 -26.920 1.00 95.81 91 PHE A O 1
ATOM 692 N N . ALA A 1 92 ? 20.024 -0.989 -25.104 1.00 94.44 92 ALA A N 1
ATOM 693 C CA . ALA A 1 92 ? 20.389 -2.381 -25.354 1.00 94.44 92 ALA A CA 1
ATOM 694 C C . ALA A 1 92 ? 19.791 -2.910 -26.668 1.00 94.44 92 ALA A C 1
ATOM 696 O O . ALA A 1 92 ? 20.510 -3.500 -27.472 1.00 94.44 92 ALA A O 1
ATOM 697 N N . VAL A 1 93 ? 18.504 -2.649 -26.924 1.00 94.50 93 VAL A N 1
ATOM 698 C CA . VAL A 1 93 ? 17.844 -3.057 -28.177 1.00 94.50 93 VAL A CA 1
ATOM 699 C C . VAL A 1 93 ? 18.457 -2.339 -29.379 1.00 94.50 93 VAL A C 1
ATOM 701 O O . VAL A 1 93 ? 18.710 -2.973 -30.399 1.00 94.50 93 VAL A O 1
ATOM 704 N N . ARG A 1 94 ? 18.758 -1.038 -29.258 1.00 90.25 94 ARG A N 1
ATOM 705 C CA . A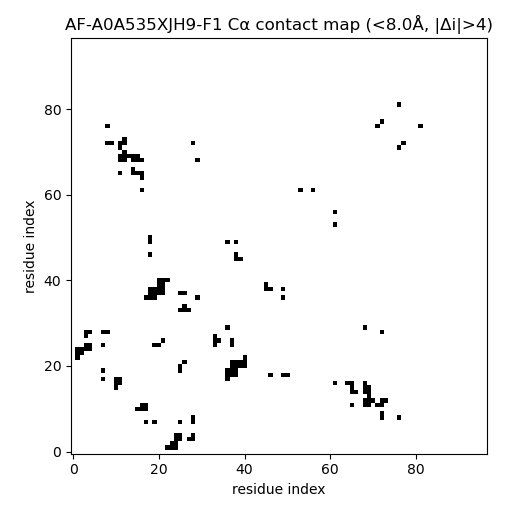RG A 1 94 ? 19.427 -0.278 -30.324 1.00 90.25 94 ARG A CA 1
ATOM 706 C C . ARG A 1 94 ? 20.823 -0.816 -30.643 1.00 90.25 94 ARG A C 1
ATOM 708 O O . ARG A 1 94 ? 21.214 -0.785 -31.799 1.00 90.25 94 ARG A O 1
ATOM 715 N N . ALA A 1 95 ? 21.583 -1.253 -29.641 1.00 81.62 95 ALA A N 1
ATOM 716 C CA . ALA A 1 95 ? 22.931 -1.787 -29.837 1.00 81.62 95 ALA A CA 1
ATOM 717 C C . ALA A 1 95 ? 22.947 -3.212 -30.422 1.00 81.62 95 ALA A C 1
ATOM 719 O O . ALA A 1 95 ? 23.977 -3.645 -30.931 1.00 81.62 95 ALA A O 1
ATOM 720 N N . ALA A 1 96 ? 21.830 -3.938 -30.325 1.00 76.69 96 ALA A N 1
ATOM 721 C CA . ALA A 1 96 ? 21.663 -5.287 -30.863 1.00 76.69 96 ALA A CA 1
ATOM 722 C C . ALA A 1 96 ? 21.103 -5.322 -32.302 1.00 76.69 96 ALA A C 1
ATOM 724 O O . ALA A 1 96 ? 20.962 -6.411 -32.861 1.00 76.69 96 ALA A O 1
ATOM 725 N N . ALA A 1 97 ? 20.768 -4.159 -32.871 1.00 62.53 97 ALA A N 1
ATOM 726 C CA . ALA A 1 97 ? 20.290 -3.972 -34.243 1.00 62.53 97 ALA A CA 1
ATOM 727 C C . ALA A 1 97 ? 21.408 -3.439 -35.149 1.00 62.53 97 ALA A C 1
ATOM 729 O O 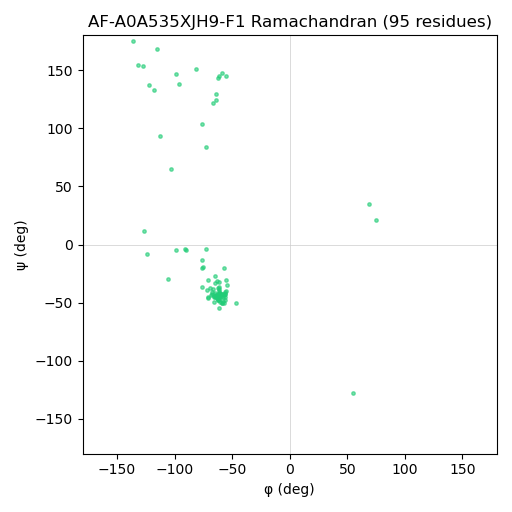. ALA A 1 97 ? 21.430 -3.843 -36.333 1.00 62.53 97 ALA A O 1
#

Solvent-accessible surface area (backbone atoms only — not comparable to full-atom values): 5448 Å² total; per-residue (Å²): 134,87,50,75,49,61,72,57,46,51,39,16,55,71,44,38,77,70,76,46,51,67,42,72,22,50,39,62,74,46,45,97,50,20,86,84,28,44,27,63,77,93,38,68,66,52,47,50,55,51,50,52,53,60,70,67,42,52,72,66,56,48,48,52,52,6,48,52,39,17,51,48,27,56,75,77,63,31,64,66,65,49,48,56,53,51,51,52,50,54,53,52,56,61,75,74,108

Foldseek 3Di:
DQDQDPVLLVCLLVLHQAAEAPHNNQCVLCPPNSVLRHDHPPDPPRVVVSVVVLVPDDPVVSSVSSVVSSVSSCPPPNPVVVVVVVVVVVVVVVVVD

Secondary structure (DSSP, 8-state):
--S--HHHHHHHHTT----EESSHHHHHHHGGGHHHHEE-TT-HHHHHHHHHHHHHS-HHHHHHHHHHHHHHHHHHH-HHHHHHHHHHHHHHHHHT-

Nearest PDB structures (foldseek):
  3mbo-assembly1_B  TM=8.788E-01  e=3.178E-02  Bacillus anthracis
  7ec7-assembly1_A  TM=7.662E-01  e=1.254E+00  Staphylococcus aureus subsp. aureus USA300
  7vfn-assembly2_C  TM=7.507E-01  e=2.248E+00  Staphylococcus aureus subsp. aureus USA300
  7vfm-assembly2_C  TM=7.066E-01  e=1.330E+00  Staphylococcus aureus subsp. aureus USA300
  7vfm-assembly1_A  TM=7.044E-01  e=2.001E+00  Staphylococcus aureus subsp. aureus USA300